Protein AF-A0A820XNM8-F1 (afdb_monomer)

Structure (mmCIF, N/CA/C/O backbone):
data_AF-A0A820XNM8-F1
#
_entry.id   AF-A0A820XNM8-F1
#
loop_
_atom_site.group_PDB
_atom_site.id
_atom_site.type_symbol
_atom_site.label_atom_id
_atom_site.label_alt_id
_atom_site.label_comp_id
_atom_site.label_asym_id
_atom_site.label_entity_id
_atom_site.label_seq_id
_atom_site.pdbx_PDB_ins_code
_atom_site.Cartn_x
_atom_site.Cartn_y
_atom_site.Cartn_z
_atom_site.occupancy
_atom_site.B_iso_or_equiv
_atom_site.auth_seq_id
_atom_site.auth_comp_id
_atom_site.auth_asym_id
_atom_site.auth_atom_id
_atom_site.pdbx_PDB_model_num
ATOM 1 N N . MET A 1 1 ? 4.629 -78.335 20.789 1.00 38.28 1 MET A N 1
ATOM 2 C CA . MET A 1 1 ? 5.590 -78.639 21.868 1.00 38.28 1 MET A CA 1
ATOM 3 C C . MET A 1 1 ? 6.669 -77.565 21.811 1.00 38.28 1 MET A C 1
ATOM 5 O O . MET A 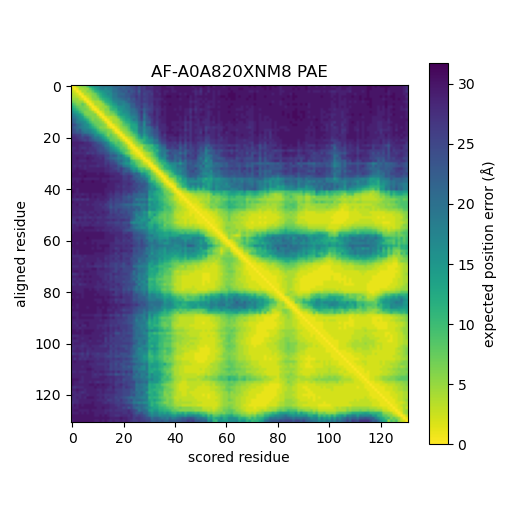1 1 ? 7.159 -77.311 20.724 1.00 38.28 1 MET A O 1
ATOM 9 N N . LEU A 1 2 ? 6.969 -76.958 22.961 1.00 36.84 2 LEU A N 1
ATOM 10 C CA . LEU A 1 2 ? 8.069 -76.027 23.261 1.00 36.84 2 LEU A CA 1
ATOM 11 C C . LEU A 1 2 ? 7.959 -74.541 22.833 1.00 36.84 2 LEU A C 1
ATOM 13 O O . LEU A 1 2 ? 7.964 -74.181 21.662 1.00 36.84 2 LEU A O 1
ATOM 17 N N . LYS A 1 3 ? 7.867 -73.707 23.881 1.00 42.78 3 LYS A N 1
ATOM 18 C CA . LYS A 1 3 ? 7.980 -72.241 23.981 1.00 42.78 3 LYS A CA 1
ATOM 19 C C . LYS A 1 3 ? 9.447 -71.843 24.229 1.00 42.78 3 LYS A C 1
ATOM 21 O O . LYS A 1 3 ? 10.166 -72.687 24.745 1.00 42.78 3 LYS A O 1
ATOM 26 N N . ILE A 1 4 ? 9.799 -70.570 23.974 1.00 46.94 4 ILE A N 1
ATOM 27 C CA . ILE A 1 4 ? 10.707 -69.618 24.696 1.00 46.94 4 ILE A CA 1
ATOM 28 C C . ILE A 1 4 ? 10.866 -68.407 23.728 1.00 46.94 4 ILE A C 1
ATOM 30 O O . ILE A 1 4 ? 11.231 -68.638 22.584 1.00 46.94 4 ILE A O 1
ATOM 34 N N . PHE A 1 5 ? 10.408 -67.156 23.930 1.00 46.19 5 PHE A N 1
ATOM 35 C CA . PHE A 1 5 ? 10.546 -66.093 24.958 1.00 46.19 5 PHE A CA 1
ATOM 36 C C . PHE A 1 5 ? 11.949 -65.465 25.112 1.00 46.19 5 PHE A C 1
ATOM 38 O O . PHE A 1 5 ? 12.807 -66.062 25.744 1.00 46.19 5 PHE A O 1
ATOM 45 N N . PHE A 1 6 ? 12.147 -64.240 24.596 1.00 44.91 6 PHE A N 1
ATOM 46 C CA . PHE A 1 6 ? 12.445 -62.984 25.330 1.00 44.91 6 PHE A CA 1
ATOM 47 C C . PHE A 1 6 ? 13.107 -61.942 24.411 1.00 44.91 6 PHE A C 1
ATOM 49 O O . PHE A 1 6 ? 14.039 -62.251 23.678 1.00 44.91 6 PHE A O 1
ATOM 56 N N . GLY A 1 7 ? 12.645 -60.692 24.492 1.00 42.56 7 GLY A N 1
ATOM 57 C CA . GLY A 1 7 ? 13.259 -59.562 23.791 1.00 42.56 7 GLY A CA 1
ATOM 58 C C . GLY A 1 7 ? 12.383 -58.314 23.786 1.00 42.56 7 GLY A C 1
ATOM 59 O O . GLY A 1 7 ? 11.983 -57.839 22.733 1.00 42.56 7 GLY A O 1
ATOM 60 N N . LEU A 1 8 ? 12.034 -57.843 24.981 1.00 46.28 8 LEU A N 1
ATOM 61 C CA . LEU A 1 8 ? 11.269 -56.630 25.253 1.00 46.28 8 LEU A CA 1
ATOM 62 C C . LEU A 1 8 ? 12.106 -55.400 24.837 1.00 46.28 8 LEU A C 1
ATOM 64 O O . LEU A 1 8 ? 13.106 -55.111 25.488 1.00 46.28 8 LEU A O 1
ATOM 68 N N . LEU A 1 9 ? 11.709 -54.664 23.796 1.00 48.41 9 LEU A N 1
ATOM 69 C CA . LEU A 1 9 ? 12.192 -53.298 23.575 1.00 48.41 9 LEU A CA 1
ATOM 70 C C . LEU A 1 9 ? 10.985 -52.361 23.581 1.00 48.41 9 LEU A C 1
ATOM 72 O O . LEU A 1 9 ? 10.217 -52.287 22.625 1.00 48.41 9 LEU A O 1
ATOM 76 N N . TRP A 1 10 ? 10.803 -51.691 24.715 1.00 47.59 10 TRP A N 1
ATOM 77 C CA . TRP A 1 10 ? 9.867 -50.589 24.867 1.00 47.59 10 TRP A CA 1
ATOM 78 C C . TRP A 1 10 ? 10.391 -49.388 24.082 1.00 47.59 10 TRP A C 1
ATOM 80 O O . TRP A 1 10 ? 11.359 -48.755 24.492 1.00 47.59 10 TRP A O 1
ATOM 90 N N . LEU A 1 11 ? 9.733 -49.056 22.975 1.00 50.53 11 LEU A N 1
ATOM 91 C CA . LEU A 1 11 ? 9.784 -47.719 22.396 1.00 50.53 11 LEU A CA 1
ATOM 92 C C . LEU A 1 11 ? 8.438 -47.062 22.688 1.00 50.53 11 LEU A C 1
ATOM 94 O O . LEU A 1 11 ? 7.459 -47.233 21.967 1.00 50.53 11 LEU A O 1
ATOM 98 N N . LEU A 1 12 ? 8.407 -46.353 23.816 1.00 53.94 12 LEU A N 1
ATOM 99 C CA . LEU A 1 12 ? 7.446 -45.295 24.091 1.00 53.94 12 LEU A CA 1
ATOM 100 C C . LEU A 1 12 ? 7.701 -44.191 23.056 1.00 53.94 12 LEU A C 1
ATOM 102 O O . LEU A 1 12 ? 8.572 -43.348 23.241 1.00 53.94 12 LEU A O 1
ATOM 106 N N . GLY A 1 13 ? 7.016 -44.278 21.920 1.00 47.91 13 GLY A N 1
ATOM 107 C CA . GLY A 1 13 ? 6.902 -43.192 20.957 1.00 47.91 13 GLY A CA 1
ATOM 108 C C . GLY A 1 13 ? 5.561 -42.518 21.184 1.00 47.91 13 GLY A C 1
ATOM 109 O O . GLY A 1 13 ? 4.521 -43.139 20.972 1.00 47.91 13 GLY A O 1
ATOM 110 N N . ASP A 1 14 ? 5.611 -41.292 21.685 1.00 54.09 14 ASP A N 1
ATOM 111 C CA . ASP A 1 14 ? 4.474 -40.509 22.139 1.00 54.09 14 ASP A CA 1
ATOM 112 C C . ASP A 1 14 ? 3.294 -40.506 21.161 1.00 54.09 14 ASP A C 1
ATOM 114 O O . ASP A 1 14 ? 3.403 -40.168 19.979 1.00 54.09 14 ASP A O 1
ATOM 118 N N . ILE A 1 15 ? 2.126 -40.833 21.711 1.00 56.44 15 ILE A N 1
ATOM 119 C CA . ILE A 1 15 ? 0.823 -40.561 21.119 1.00 56.44 15 ILE A CA 1
ATOM 120 C C . ILE A 1 15 ? 0.655 -39.041 21.170 1.00 56.44 15 ILE A C 1
ATOM 122 O O . ILE A 1 15 ? 0.121 -38.501 22.136 1.00 56.44 15 ILE A O 1
ATOM 126 N N . VAL A 1 16 ? 1.151 -38.328 20.160 1.00 53.78 16 VAL A N 1
ATOM 127 C CA . VAL A 1 16 ? 0.815 -36.912 20.007 1.00 53.78 16 VAL A CA 1
ATOM 128 C C . VAL A 1 16 ? -0.642 -36.859 19.545 1.00 53.78 16 VAL A C 1
ATOM 130 O O . VAL A 1 16 ? -0.950 -37.373 18.466 1.00 53.78 16 VAL A O 1
ATOM 133 N N . PRO A 1 17 ? -1.565 -36.274 20.329 1.00 46.38 17 PRO A N 1
ATOM 134 C CA . PRO A 1 17 ? -2.919 -36.055 19.864 1.00 46.38 17 PRO A CA 1
ATOM 135 C C . PRO A 1 17 ? -2.819 -35.067 18.711 1.00 46.38 17 PRO A C 1
ATOM 137 O O . PRO A 1 17 ? -2.286 -33.974 18.880 1.00 46.38 17 PRO A O 1
ATOM 140 N N . TRP A 1 18 ? -3.327 -35.438 17.541 1.00 43.50 18 TRP A N 1
ATOM 141 C CA . TRP A 1 18 ? -3.556 -34.493 16.458 1.00 43.50 18 TRP A CA 1
ATOM 142 C C . TRP A 1 18 ? -4.763 -33.670 16.897 1.00 43.50 18 TRP A C 1
ATOM 144 O O . TRP A 1 18 ? -5.907 -33.970 16.561 1.00 43.50 18 TRP A O 1
ATOM 154 N N . TYR A 1 19 ? -4.514 -32.697 17.772 1.00 49.59 19 TYR A N 1
ATOM 155 C CA . TYR A 1 19 ? -5.460 -31.646 18.084 1.00 49.59 19 TYR A CA 1
ATOM 156 C C . TYR A 1 19 ? -5.859 -31.030 16.748 1.00 49.59 19 TYR A C 1
ATOM 158 O O . TYR A 1 19 ? -5.049 -30.424 16.053 1.00 49.59 19 TYR A O 1
ATOM 166 N N . LEU A 1 20 ? -7.104 -31.318 16.371 1.00 48.06 20 LEU A N 1
ATOM 167 C CA . LEU A 1 20 ? -8.020 -30.454 15.647 1.00 48.06 20 LEU A CA 1
ATOM 168 C C . LEU A 1 20 ? -7.311 -29.187 15.174 1.00 48.06 20 LEU A C 1
ATOM 170 O O . LEU A 1 20 ? -7.182 -28.222 15.931 1.00 48.06 20 LEU A O 1
ATOM 174 N N . ALA A 1 21 ? -6.824 -29.221 13.931 1.00 44.44 21 ALA A N 1
ATOM 175 C CA . ALA A 1 21 ? -6.477 -28.016 13.209 1.00 44.44 21 ALA A CA 1
ATOM 176 C C . ALA A 1 21 ? -7.765 -27.198 13.132 1.00 44.44 21 ALA A C 1
ATOM 178 O O . ALA A 1 21 ? -8.623 -27.398 12.274 1.00 44.44 21 ALA A O 1
ATOM 179 N N . SER A 1 22 ? -7.943 -26.346 14.134 1.00 45.56 22 SER A N 1
ATOM 180 C CA . SER A 1 22 ? -8.916 -25.285 14.117 1.00 45.56 22 SER A CA 1
ATOM 181 C C . SER A 1 22 ? -8.621 -24.498 12.853 1.00 45.56 22 SER A C 1
ATOM 183 O O . SER A 1 22 ? -7.561 -23.878 12.754 1.00 45.56 22 SER A O 1
ATOM 185 N N . ASN A 1 23 ? -9.539 -24.530 11.886 1.00 46.94 23 ASN A N 1
ATOM 186 C CA . ASN A 1 23 ? -9.568 -23.605 10.753 1.00 46.94 23 ASN A CA 1
ATOM 187 C C . ASN A 1 23 ? -9.913 -22.190 11.258 1.00 46.94 23 ASN A C 1
ATOM 189 O O . ASN A 1 23 ? -10.814 -21.523 10.755 1.00 46.94 23 ASN A O 1
ATOM 193 N N . THR A 1 24 ? -9.222 -21.737 12.303 1.00 44.16 24 THR A N 1
ATOM 194 C CA . THR A 1 24 ? -9.179 -20.342 12.693 1.00 44.16 24 THR A CA 1
ATOM 195 C C . THR A 1 24 ? -8.280 -19.676 11.676 1.00 44.16 24 THR A C 1
ATOM 197 O O . THR A 1 24 ? -7.056 -19.758 11.774 1.00 44.16 24 THR A O 1
ATOM 200 N N . ILE A 1 25 ? -8.918 -19.061 10.685 1.00 39.78 25 ILE A N 1
ATOM 201 C CA . ILE A 1 25 ? -8.314 -18.057 9.814 1.00 39.78 25 ILE A CA 1
ATOM 202 C C . ILE A 1 25 ? -7.526 -17.117 10.732 1.00 39.78 25 ILE A C 1
ATOM 204 O O . ILE A 1 25 ? -8.097 -16.506 11.643 1.00 39.78 25 ILE A O 1
ATOM 208 N N . ARG A 1 26 ? -6.202 -17.097 10.587 1.00 34.66 26 ARG A N 1
ATOM 209 C CA . ARG A 1 26 ? -5.340 -16.253 11.418 1.00 34.66 26 ARG A CA 1
ATOM 210 C C . ARG A 1 26 ? -5.346 -14.857 10.793 1.00 34.66 26 ARG A C 1
ATOM 212 O O . ARG A 1 26 ? -5.342 -14.754 9.573 1.00 34.66 26 ARG A O 1
ATOM 219 N N . PRO A 1 27 ? -5.278 -13.763 11.568 1.00 42.72 27 PRO A N 1
ATOM 220 C CA . PRO A 1 27 ? -5.219 -12.401 11.015 1.00 42.72 27 PRO A CA 1
ATOM 221 C C . PRO A 1 27 ? -4.030 -12.143 10.066 1.00 42.72 27 PRO A C 1
ATOM 223 O O . PRO A 1 27 ? -3.993 -11.135 9.371 1.00 42.72 27 PRO A O 1
ATOM 226 N N . THR A 1 28 ? -3.061 -13.061 10.012 1.00 41.34 28 THR A N 1
ATOM 227 C CA . THR A 1 28 ? -1.966 -13.087 9.033 1.00 41.34 28 THR A CA 1
ATOM 228 C C . THR A 1 28 ? -2.384 -13.569 7.637 1.00 41.34 28 THR A C 1
ATOM 230 O O . THR A 1 28 ? -1.572 -13.506 6.721 1.00 41.34 28 THR A O 1
ATOM 233 N N . ASP A 1 29 ? -3.625 -14.032 7.458 1.00 37.78 29 ASP A N 1
ATOM 234 C CA . ASP A 1 29 ? -4.182 -14.491 6.177 1.00 37.78 29 ASP A CA 1
ATOM 235 C C . ASP A 1 29 ? -4.677 -13.336 5.286 1.00 37.78 29 ASP A C 1
ATOM 237 O O . ASP A 1 29 ? -5.188 -13.570 4.189 1.00 37.78 29 ASP A O 1
ATOM 241 N N . VAL A 1 30 ? -4.507 -12.076 5.709 1.00 30.59 30 VAL A N 1
ATOM 242 C CA . VAL A 1 30 ? -4.820 -10.918 4.862 1.00 30.59 30 VAL A CA 1
ATOM 243 C C . VAL A 1 30 ? -3.733 -10.755 3.799 1.00 30.59 30 VAL A C 1
ATOM 245 O O . VAL A 1 30 ? -2.763 -10.013 3.946 1.00 30.59 30 VAL A O 1
ATOM 248 N N . ARG A 1 31 ? -3.929 -11.468 2.690 1.00 40.31 31 ARG A N 1
ATOM 249 C CA . ARG A 1 31 ? -3.382 -11.120 1.381 1.00 40.31 31 ARG A CA 1
ATOM 250 C C . ARG A 1 31 ? -4.187 -9.953 0.824 1.00 40.31 31 ARG A C 1
ATOM 252 O O . ARG A 1 31 ? -5.386 -10.094 0.605 1.00 40.31 31 ARG A O 1
ATOM 259 N N . ILE A 1 32 ? -3.534 -8.841 0.504 1.00 40.75 32 ILE A N 1
ATOM 260 C CA . ILE A 1 32 ? -4.097 -7.900 -0.469 1.00 40.75 32 I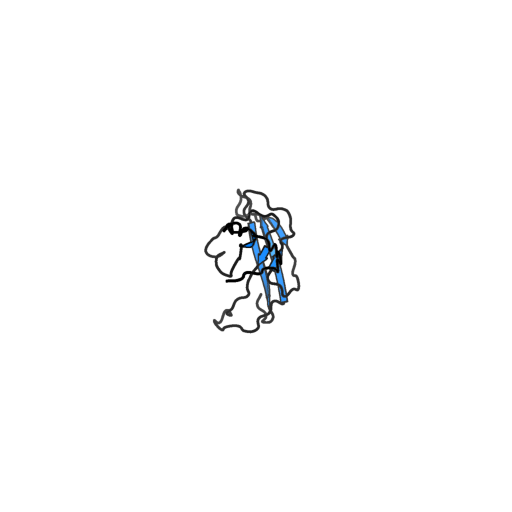LE A CA 1
ATOM 261 C C . ILE A 1 32 ? -3.476 -8.271 -1.816 1.00 40.75 32 ILE A C 1
ATOM 263 O O . ILE A 1 32 ? -2.538 -7.649 -2.307 1.00 40.75 32 ILE A O 1
ATOM 267 N N . GLU A 1 33 ? -3.956 -9.394 -2.358 1.00 32.81 33 GLU A N 1
ATOM 268 C CA . GLU A 1 33 ? -3.744 -9.756 -3.756 1.00 32.81 33 GLU A CA 1
ATOM 269 C C . GLU A 1 33 ? -4.342 -8.669 -4.663 1.00 32.81 33 GLU A C 1
ATOM 271 O O . GLU A 1 33 ? -5.318 -8.007 -4.323 1.00 32.81 33 GLU A O 1
ATOM 276 N N . TYR A 1 34 ? -3.707 -8.497 -5.818 1.00 39.62 34 TYR A N 1
ATOM 277 C CA . TYR A 1 34 ? -3.758 -7.412 -6.805 1.00 39.62 34 TYR A CA 1
ATOM 278 C C . TYR A 1 34 ? -5.125 -6.882 -7.302 1.00 39.62 34 TYR A C 1
ATOM 280 O O . TYR A 1 34 ? -5.175 -6.020 -8.174 1.00 39.62 34 TYR A O 1
ATOM 288 N N . TRP A 1 35 ? -6.259 -7.303 -6.769 1.00 35.12 35 TRP A N 1
ATOM 289 C CA . TRP A 1 35 ? -7.573 -6.848 -7.198 1.00 35.12 35 TRP A CA 1
ATOM 290 C C . TRP A 1 35 ? -8.447 -6.682 -5.971 1.00 35.12 35 TRP A C 1
ATOM 292 O O . TRP A 1 35 ? -8.735 -7.687 -5.338 1.00 35.12 35 TRP A O 1
ATOM 302 N N . LEU A 1 36 ? -8.8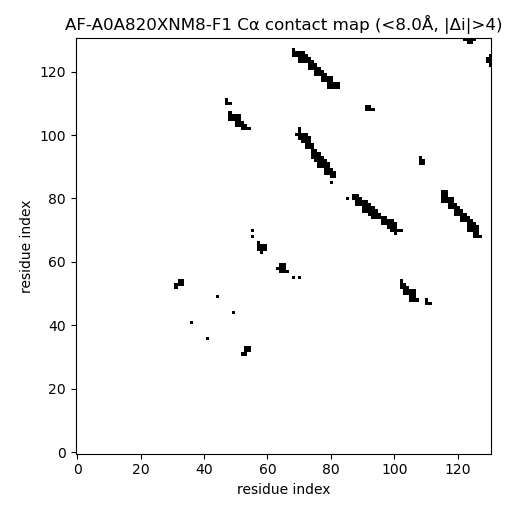65 -5.437 -5.674 1.00 37.00 36 LEU A N 1
ATOM 303 C CA . LEU A 1 36 ? -10.228 -5.072 -5.235 1.00 37.00 36 LEU A CA 1
ATOM 304 C C . LEU A 1 36 ? -10.372 -3.761 -4.434 1.00 37.00 36 LEU A C 1
ATOM 306 O O . LEU A 1 36 ? -11.503 -3.438 -4.105 1.00 37.00 36 LEU A O 1
ATOM 310 N N . LEU A 1 37 ? -9.354 -2.910 -4.222 1.00 47.22 37 LEU A N 1
ATOM 311 C CA . LEU A 1 37 ? -9.649 -1.534 -3.737 1.00 47.22 37 LEU A CA 1
ATOM 312 C C . LEU A 1 37 ? -10.509 -0.723 -4.731 1.00 47.22 37 LEU A C 1
ATOM 314 O O . LEU A 1 37 ? -11.095 0.293 -4.385 1.00 47.22 37 LEU A O 1
ATOM 318 N N . LYS A 1 38 ? -10.608 -1.185 -5.985 1.00 40.56 38 LYS A N 1
ATOM 319 C CA . LYS A 1 38 ? -11.470 -0.599 -7.019 1.00 40.56 38 LYS A CA 1
ATOM 320 C C . LYS A 1 38 ? -12.919 -1.120 -7.000 1.00 40.56 38 LYS A C 1
ATOM 322 O O . LYS A 1 38 ? -13.743 -0.592 -7.736 1.00 40.56 38 LYS A O 1
ATOM 327 N N . GLN A 1 39 ? -13.219 -2.174 -6.238 1.00 40.66 39 GLN A N 1
ATOM 328 C CA . GLN A 1 39 ? -14.544 -2.830 -6.197 1.00 40.66 39 GLN A CA 1
ATOM 329 C C . GLN A 1 39 ? -15.104 -2.919 -4.763 1.00 40.66 39 GLN A C 1
ATOM 331 O O . GLN A 1 39 ? -16.319 -2.962 -4.605 1.00 40.66 39 GLN A O 1
ATOM 336 N N . TYR A 1 40 ? -14.256 -2.856 -3.731 1.00 50.59 40 TYR A N 1
ATOM 337 C CA . TYR A 1 40 ? -14.641 -2.574 -2.350 1.00 50.59 40 TYR A CA 1
ATOM 338 C C . TYR A 1 40 ? -13.941 -1.284 -1.914 1.00 50.59 40 TYR A C 1
ATOM 340 O O . TYR A 1 40 ? -12.721 -1.251 -1.776 1.00 50.59 40 TYR A O 1
ATOM 348 N N . ASN A 1 41 ? -14.717 -0.211 -1.743 1.00 60.53 41 ASN A N 1
ATOM 349 C CA . ASN A 1 41 ? -14.183 1.117 -1.416 1.00 60.53 41 ASN A CA 1
ATOM 350 C C . ASN A 1 41 ? -13.637 1.210 0.018 1.00 60.53 41 ASN A C 1
ATOM 352 O O . ASN A 1 41 ? -12.830 2.089 0.295 1.00 60.53 41 ASN A O 1
ATOM 356 N N . ASP A 1 42 ? -14.070 0.313 0.910 1.00 67.69 42 ASP A N 1
ATOM 357 C CA . ASP A 1 42 ? -13.738 0.338 2.331 1.00 67.69 42 ASP A CA 1
ATOM 358 C C . ASP A 1 42 ? -13.269 -1.056 2.785 1.00 67.69 42 ASP A C 1
ATOM 360 O O . ASP A 1 42 ? -13.941 -2.061 2.542 1.00 67.69 42 ASP A O 1
ATOM 364 N N . VAL A 1 43 ? -12.124 -1.114 3.469 1.00 74.19 43 VAL A N 1
ATOM 365 C CA . VAL A 1 43 ? -11.597 -2.319 4.130 1.00 74.19 43 VAL A CA 1
ATOM 366 C C . VAL A 1 43 ? -11.489 -2.024 5.622 1.00 74.19 43 VAL A C 1
ATOM 368 O O . VAL A 1 43 ? -10.927 -1.002 6.011 1.00 74.19 43 VAL A O 1
ATOM 371 N N . VAL A 1 44 ? -12.024 -2.912 6.462 1.00 81.06 44 VAL A N 1
ATOM 372 C CA . VAL A 1 44 ? -11.908 -2.793 7.923 1.00 81.06 44 VAL A CA 1
ATOM 373 C C . VAL A 1 44 ? -10.574 -3.389 8.365 1.00 81.06 44 VAL A C 1
ATOM 375 O O . VAL A 1 44 ? -10.280 -4.546 8.069 1.00 81.06 44 VAL A O 1
ATOM 378 N N . ILE A 1 45 ? -9.771 -2.595 9.072 1.00 79.44 45 ILE A N 1
ATOM 379 C CA . ILE A 1 45 ? -8.462 -2.987 9.602 1.00 79.44 45 ILE A CA 1
ATOM 380 C C . ILE A 1 45 ? -8.537 -2.927 11.130 1.00 79.44 45 ILE A C 1
ATOM 382 O O . ILE A 1 45 ? -8.781 -1.862 11.685 1.00 79.44 45 ILE A O 1
ATOM 386 N N . ASP A 1 46 ? -8.305 -4.060 11.798 1.00 82.56 46 ASP A N 1
ATOM 387 C CA . ASP A 1 46 ? -8.352 -4.192 13.268 1.00 82.56 46 ASP A CA 1
ATOM 388 C C . ASP A 1 46 ? -6.948 -4.373 13.884 1.00 82.56 46 ASP A C 1
ATOM 390 O O . ASP A 1 46 ? -6.737 -5.054 14.883 1.00 82.56 46 ASP A O 1
ATOM 394 N N . THR A 1 47 ? -5.931 -3.813 13.226 1.00 84.06 47 THR A N 1
ATOM 395 C CA . THR A 1 47 ? -4.544 -3.812 13.704 1.00 84.06 47 THR A CA 1
ATOM 396 C C . THR A 1 47 ? -3.962 -2.409 13.627 1.00 84.06 47 THR A C 1
ATOM 398 O O . THR A 1 47 ? -4.214 -1.665 12.681 1.00 84.06 47 THR A O 1
ATOM 401 N N . HIS A 1 48 ? -3.151 -2.051 14.621 1.00 81.31 48 HIS A N 1
ATOM 402 C CA . HIS A 1 48 ? -2.486 -0.749 14.674 1.00 81.31 48 HIS A CA 1
ATOM 403 C C . HIS A 1 48 ? -1.241 -0.670 13.783 1.00 81.31 48 HIS A C 1
ATOM 405 O O . HIS A 1 48 ? -0.786 0.428 13.480 1.00 81.31 48 HIS A O 1
ATOM 411 N N . THR A 1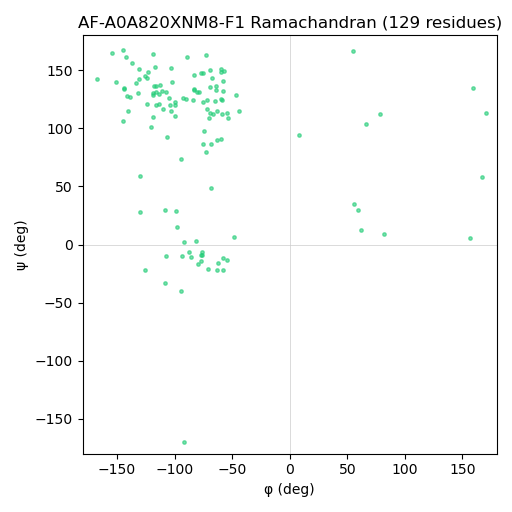 49 ? -0.693 -1.809 13.352 1.00 86.12 49 THR A N 1
ATOM 412 C CA . THR A 1 49 ? 0.524 -1.886 12.526 1.00 86.12 49 THR A CA 1
ATOM 413 C C . THR A 1 49 ? 0.310 -2.788 11.305 1.00 86.12 49 THR A C 1
ATOM 415 O O . THR A 1 49 ? 0.998 -3.804 11.149 1.00 86.12 49 THR A O 1
ATOM 418 N N . PRO A 1 50 ? -0.665 -2.465 10.430 1.00 89.44 50 PRO A N 1
ATOM 419 C CA . PRO A 1 50 ? -0.951 -3.278 9.259 1.00 89.44 50 PRO A CA 1
ATOM 420 C C . PRO A 1 50 ? 0.265 -3.379 8.339 1.00 89.44 50 PRO A C 1
ATOM 422 O O . PRO A 1 50 ? 1.092 -2.469 8.241 1.00 89.44 50 PRO A O 1
ATOM 425 N N . ILE A 1 51 ? 0.341 -4.498 7.628 1.00 90.81 51 ILE A N 1
ATOM 426 C CA . ILE A 1 51 ? 1.296 -4.684 6.541 1.00 90.81 51 ILE A CA 1
ATOM 427 C C . ILE A 1 51 ? 0.625 -4.213 5.256 1.00 90.81 51 ILE A C 1
ATOM 429 O O . ILE A 1 51 ? -0.456 -4.676 4.895 1.00 90.81 51 ILE A O 1
ATOM 433 N N . ILE A 1 52 ? 1.280 -3.289 4.566 1.00 89.62 52 ILE A N 1
ATOM 434 C CA . ILE A 1 52 ? 0.856 -2.758 3.277 1.00 89.62 52 ILE A CA 1
ATOM 435 C C . ILE A 1 52 ? 1.670 -3.479 2.215 1.00 89.62 52 ILE A C 1
ATOM 437 O O . ILE A 1 52 ? 2.898 -3.426 2.235 1.00 89.62 52 ILE A O 1
ATOM 441 N N . SER A 1 53 ? 0.994 -4.140 1.284 1.00 89.19 53 SER A N 1
ATOM 442 C CA . SER A 1 53 ? 1.632 -4.828 0.165 1.00 89.19 53 SER A CA 1
ATOM 443 C C . SER A 1 53 ? 0.957 -4.456 -1.148 1.00 89.19 53 SER A C 1
ATOM 445 O O . SER A 1 53 ? -0.222 -4.100 -1.176 1.00 89.19 53 SER A O 1
ATOM 447 N N . TRP A 1 54 ? 1.726 -4.487 -2.231 1.00 87.44 54 TRP A N 1
ATOM 448 C CA . TRP A 1 54 ? 1.243 -4.192 -3.575 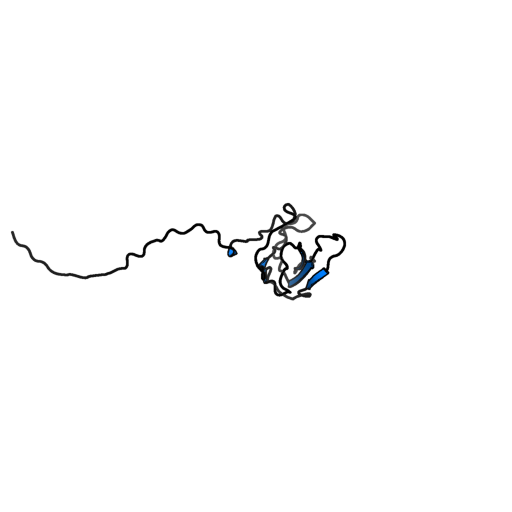1.00 87.44 54 TRP A CA 1
ATOM 449 C C . TRP A 1 54 ? 1.955 -5.057 -4.609 1.00 87.44 54 TRP A C 1
ATOM 451 O O . TRP A 1 54 ? 2.969 -5.703 -4.331 1.00 87.44 54 TRP A O 1
ATOM 461 N N . SER A 1 55 ? 1.417 -5.073 -5.826 1.00 83.94 55 SER A N 1
ATOM 462 C CA . SER A 1 55 ? 2.055 -5.730 -6.965 1.00 83.94 55 SER A CA 1
ATOM 463 C C . SER A 1 55 ? 2.254 -4.739 -8.100 1.00 83.94 55 SER A C 1
ATOM 465 O O . SER A 1 55 ? 1.468 -3.808 -8.284 1.00 83.94 55 SER A O 1
ATOM 467 N N . LEU A 1 56 ? 3.323 -4.954 -8.860 1.00 79.81 56 LEU A N 1
ATOM 468 C CA . LEU A 1 56 ? 3.607 -4.188 -10.064 1.00 79.81 56 LEU A CA 1
ATOM 469 C C . LEU A 1 56 ? 2.669 -4.641 -11.195 1.00 79.81 56 LEU A C 1
ATOM 471 O O . LEU A 1 56 ? 2.281 -5.813 -11.238 1.00 79.81 56 LEU A O 1
ATOM 475 N N . PRO A 1 57 ? 2.273 -3.736 -12.102 1.00 74.25 57 PRO A N 1
ATOM 476 C CA . PRO A 1 57 ? 1.404 -4.075 -13.212 1.00 74.25 57 PRO A CA 1
ATOM 477 C C . PRO A 1 57 ? 2.079 -5.070 -14.154 1.00 74.25 57 PRO A C 1
ATOM 479 O O . PRO A 1 57 ? 3.241 -4.925 -14.516 1.00 74.25 57 PRO A O 1
ATOM 482 N N . ALA A 1 58 ? 1.318 -6.077 -14.581 1.00 68.00 58 ALA A N 1
ATOM 483 C CA . ALA A 1 58 ? 1.783 -7.064 -15.557 1.00 68.00 58 ALA A CA 1
ATOM 484 C C . ALA A 1 58 ? 1.775 -6.532 -17.006 1.00 68.00 58 ALA A C 1
ATOM 486 O O . ALA A 1 58 ? 2.351 -7.148 -17.906 1.00 68.00 58 ALA A O 1
ATOM 487 N N . PHE A 1 59 ? 1.103 -5.402 -17.246 1.00 62.72 59 PHE A N 1
ATOM 488 C CA . PHE A 1 59 ? 0.906 -4.817 -18.568 1.00 62.72 59 PHE A CA 1
ATOM 489 C C . PHE A 1 59 ? 1.204 -3.323 -18.543 1.00 62.72 59 PHE A C 1
ATOM 491 O O . PHE A 1 59 ? 0.756 -2.615 -17.640 1.00 62.72 59 PHE A O 1
ATOM 498 N N . ALA A 1 60 ? 1.875 -2.847 -19.587 1.00 62.25 60 ALA A N 1
ATOM 499 C CA . ALA A 1 60 ? 2.006 -1.423 -19.834 1.00 62.25 60 ALA A CA 1
ATOM 500 C C . ALA A 1 60 ? 0.692 -0.818 -20.336 1.00 62.25 60 ALA A C 1
ATOM 502 O O . ALA A 1 60 ? -0.169 -1.508 -20.883 1.00 62.25 60 ALA A O 1
ATOM 503 N N . ASN A 1 61 ? 0.592 0.512 -20.259 1.00 64.00 61 ASN A N 1
ATOM 504 C CA . ASN A 1 61 ? -0.523 1.302 -20.805 1.00 64.00 61 ASN A CA 1
ATOM 505 C C . ASN A 1 61 ? -0.794 1.064 -22.308 1.00 64.00 61 ASN A C 1
ATOM 507 O O . ASN A 1 61 ? -1.831 1.471 -22.819 1.00 64.00 61 ASN A O 1
ATOM 511 N N . ASN A 1 62 ? 0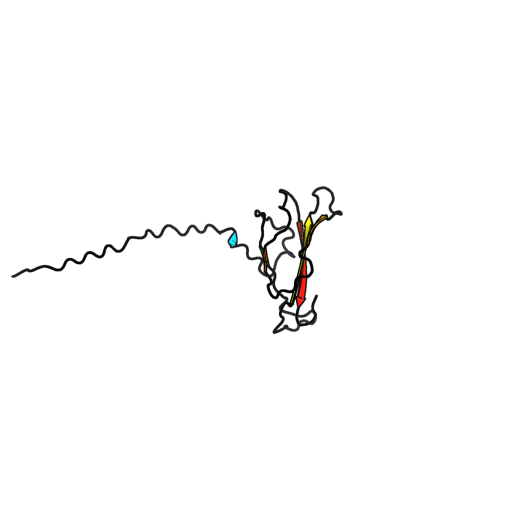.128 0.419 -23.026 1.00 65.94 62 ASN A N 1
ATOM 512 C CA . ASN A 1 62 ? 0.005 0.041 -24.434 1.00 65.94 62 ASN A CA 1
ATOM 513 C C . ASN A 1 62 ? -0.430 -1.429 -24.641 1.00 65.94 62 ASN A C 1
ATOM 515 O O . ASN A 1 62 ? -0.288 -1.945 -25.746 1.00 65.94 62 ASN A O 1
ATOM 519 N N . ASN A 1 63 ? -0.939 -2.107 -23.605 1.00 67.88 63 ASN A N 1
ATOM 520 C CA . ASN A 1 63 ? -1.359 -3.518 -23.612 1.00 67.88 63 ASN A CA 1
ATOM 521 C C . ASN A 1 63 ? -0.246 -4.537 -23.915 1.00 67.88 63 ASN A C 1
ATOM 523 O O . ASN A 1 63 ? -0.534 -5.716 -24.134 1.00 67.88 63 ASN A O 1
ATOM 527 N N . HIS A 1 64 ? 1.024 -4.134 -23.895 1.00 64.88 64 HIS A N 1
ATOM 528 C CA . HIS A 1 64 ? 2.126 -5.086 -23.965 1.00 64.88 64 HIS A CA 1
ATOM 529 C C . HIS A 1 64 ? 2.418 -5.650 -22.575 1.00 64.88 64 HIS A C 1
ATOM 531 O O . HIS A 1 64 ? 2.521 -4.902 -21.601 1.00 64.88 64 HIS A O 1
ATOM 537 N N . GLN A 1 65 ? 2.577 -6.976 -22.489 1.00 69.62 65 GLN A N 1
ATOM 538 C CA . GLN A 1 65 ? 3.132 -7.601 -21.291 1.00 69.62 65 GLN A CA 1
ATOM 539 C C . GLN A 1 65 ? 4.523 -7.041 -21.046 1.00 69.62 65 GLN A C 1
ATOM 541 O O . GLN A 1 65 ? 5.397 -7.134 -21.913 1.00 69.62 65 GLN A O 1
ATOM 546 N N . GLN A 1 66 ? 4.722 -6.494 -19.858 1.00 68.00 66 GLN A N 1
ATOM 547 C CA . GLN A 1 66 ? 6.036 -6.052 -19.446 1.00 68.00 66 GLN A CA 1
ATOM 548 C C . GLN A 1 66 ? 6.716 -7.186 -18.697 1.00 68.00 66 GLN A C 1
ATOM 550 O O . GLN A 1 66 ? 6.162 -7.774 -17.770 1.00 68.00 66 GLN A O 1
ATOM 555 N N . ARG A 1 67 ? 7.916 -7.524 -19.157 1.00 72.06 67 ARG A N 1
ATOM 556 C CA . ARG A 1 67 ? 8.792 -8.489 -18.500 1.00 72.06 67 ARG A CA 1
ATOM 557 C C . ARG A 1 67 ? 9.877 -7.716 -17.772 1.00 72.06 67 ARG A C 1
ATOM 559 O O . ARG A 1 67 ? 10.214 -6.607 -18.178 1.00 72.06 67 ARG A O 1
ATOM 566 N N . ASP A 1 68 ? 10.389 -8.312 -16.704 1.00 77.44 68 ASP A N 1
ATOM 567 C CA . ASP A 1 68 ? 11.567 -7.823 -15.985 1.00 77.44 68 ASP A CA 1
ATOM 568 C C . ASP A 1 68 ? 11.427 -6.396 -15.409 1.00 77.44 68 ASP A C 1
ATOM 570 O O . ASP A 1 68 ? 12.412 -5.675 -15.244 1.00 77.44 68 ASP A O 1
ATOM 574 N N . ILE A 1 69 ? 10.199 -5.983 -15.058 1.00 78.50 69 ILE A N 1
ATOM 575 C CA . ILE A 1 69 ? 9.992 -4.766 -14.265 1.00 78.50 69 ILE A CA 1
ATOM 576 C C . ILE A 1 69 ? 10.453 -5.039 -12.841 1.00 78.50 69 ILE A C 1
ATOM 578 O O . ILE A 1 69 ? 9.938 -5.929 -12.161 1.00 78.50 69 ILE A O 1
ATOM 582 N N . GLN A 1 70 ? 11.367 -4.204 -12.365 1.00 86.06 70 GLN A N 1
ATOM 583 C CA . GLN A 1 70 ? 11.790 -4.196 -10.978 1.00 86.06 70 GLN A CA 1
ATOM 584 C C . GLN A 1 70 ? 11.424 -2.862 -10.333 1.00 86.06 70 GLN A C 1
ATOM 586 O O . GLN A 1 70 ? 11.646 -1.799 -10.913 1.00 86.06 70 GLN A O 1
ATOM 591 N N . GLN A 1 71 ? 10.900 -2.911 -9.108 1.00 88.25 71 GLN A N 1
ATOM 592 C CA . GLN A 1 71 ? 10.751 -1.713 -8.291 1.00 88.25 71 GLN A CA 1
ATOM 593 C C . GLN A 1 71 ? 12.123 -1.199 -7.847 1.00 88.25 71 GLN A C 1
ATOM 595 O O . GLN A 1 71 ? 12.975 -1.961 -7.390 1.00 88.25 71 GLN A O 1
ATOM 600 N N . MET A 1 72 ? 12.307 0.110 -7.946 1.00 91.81 72 MET A N 1
ATOM 601 C CA . MET A 1 72 ? 13.500 0.824 -7.501 1.00 91.81 72 MET A CA 1
ATOM 602 C C . MET A 1 72 ? 13.241 1.654 -6.242 1.00 91.81 72 MET A C 1
ATOM 604 O O . MET A 1 72 ? 14.134 1.804 -5.409 1.00 91.81 72 MET A O 1
ATOM 608 N N . ALA A 1 73 ? 12.031 2.196 -6.096 1.00 92.94 73 ALA A N 1
ATOM 609 C CA . ALA A 1 73 ? 11.633 2.981 -4.935 1.00 92.94 73 ALA A CA 1
ATOM 610 C C . ALA A 1 73 ? 10.115 2.940 -4.717 1.00 92.94 73 ALA A C 1
ATOM 612 O O . ALA A 1 73 ? 9.360 2.595 -5.630 1.00 92.94 73 ALA A O 1
ATOM 613 N N . TYR A 1 74 ? 9.669 3.355 -3.534 1.00 92.38 74 TYR A N 1
ATOM 614 C CA . TYR A 1 74 ? 8.257 3.566 -3.214 1.00 92.38 74 TYR A CA 1
ATOM 615 C C . TYR A 1 74 ? 8.045 4.787 -2.317 1.00 92.38 74 TYR A C 1
ATOM 617 O O . TYR A 1 74 ? 8.970 5.274 -1.671 1.00 92.38 74 TYR A O 1
ATOM 625 N N . GLN A 1 75 ? 6.812 5.287 -2.288 1.00 94.06 75 GLN A N 1
ATOM 626 C CA . GLN A 1 75 ? 6.326 6.248 -1.306 1.00 94.06 75 GLN A CA 1
ATOM 627 C C . GLN A 1 75 ? 4.890 5.881 -0.937 1.00 94.06 75 GLN A C 1
ATOM 629 O O . GLN A 1 75 ? 4.036 5.732 -1.815 1.00 94.06 75 GLN A O 1
ATOM 634 N N . ILE A 1 76 ? 4.623 5.763 0.359 1.00 94.00 76 ILE A N 1
ATOM 635 C CA . ILE A 1 76 ? 3.279 5.553 0.894 1.00 94.00 76 ILE A CA 1
ATOM 636 C C . ILE A 1 76 ? 2.893 6.797 1.679 1.00 94.00 76 ILE A C 1
ATOM 638 O O . ILE A 1 76 ? 3.642 7.232 2.552 1.00 94.00 76 ILE A O 1
ATOM 642 N N . LYS A 1 77 ? 1.712 7.340 1.385 1.00 94.44 77 LYS A N 1
ATOM 643 C CA . LYS A 1 77 ? 1.063 8.367 2.198 1.00 94.44 77 LYS A CA 1
ATOM 644 C C . LYS A 1 77 ? -0.260 7.836 2.714 1.00 94.44 77 LYS A C 1
ATOM 646 O O . LYS A 1 77 ? -1.021 7.235 1.956 1.00 94.44 77 LYS A O 1
ATOM 651 N N . ILE A 1 78 ? -0.539 8.077 3.986 1.00 92.75 78 ILE A N 1
ATOM 652 C CA . ILE A 1 78 ? -1.827 7.764 4.593 1.00 92.75 78 ILE A CA 1
ATOM 653 C C . ILE A 1 78 ? -2.459 9.047 5.092 1.00 92.75 78 ILE A C 1
ATOM 655 O O . ILE A 1 78 ? -1.827 9.807 5.826 1.00 92.75 78 ILE A O 1
ATOM 659 N N . TYR A 1 79 ? -3.707 9.262 4.700 1.00 92.50 79 TYR A N 1
ATOM 660 C CA . TYR A 1 79 ? -4.511 10.393 5.127 1.00 92.50 79 TYR A CA 1
ATOM 661 C C . TYR A 1 79 ? -5.660 9.915 6.002 1.00 92.50 79 TYR A C 1
ATOM 663 O O . TYR A 1 79 ? -6.318 8.931 5.679 1.00 92.50 79 TYR A O 1
ATOM 671 N N . GLU A 1 80 ? -5.930 10.616 7.093 1.00 91.56 80 GLU A N 1
ATOM 672 C CA . GLU A 1 80 ? -7.173 10.466 7.840 1.00 91.56 80 GLU A CA 1
ATOM 673 C C . GLU A 1 80 ? -8.273 11.306 7.189 1.00 91.56 80 GLU A C 1
ATOM 675 O O . GLU A 1 80 ? -8.069 12.492 6.903 1.0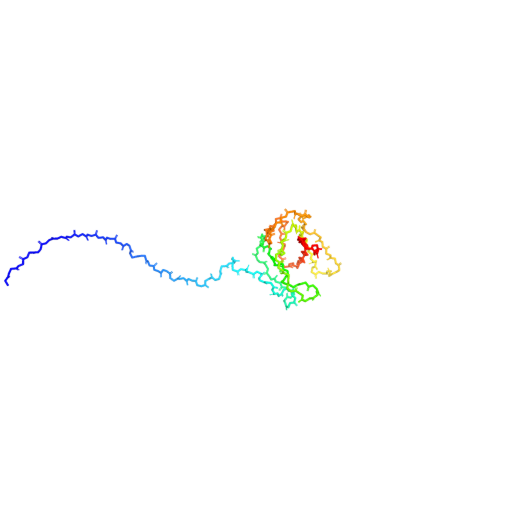0 91.56 80 GLU A O 1
ATOM 680 N N . ARG A 1 81 ? -9.452 10.704 7.004 1.00 86.19 81 ARG A N 1
ATOM 681 C CA . ARG A 1 81 ? -10.677 11.407 6.617 1.00 86.19 81 ARG A CA 1
ATOM 682 C C . ARG A 1 81 ? -11.592 11.563 7.827 1.00 86.19 81 ARG A C 1
ATOM 684 O O . ARG A 1 81 ? -12.090 10.561 8.352 1.00 86.19 81 ARG A O 1
ATOM 691 N N . PRO A 1 82 ? -11.837 12.804 8.285 1.00 78.44 82 PRO A N 1
ATOM 692 C CA . PRO A 1 82 ? -12.805 13.073 9.332 1.00 78.44 82 PRO A CA 1
ATOM 693 C C . PRO A 1 82 ? -14.190 12.569 8.925 1.00 78.44 82 PRO A C 1
ATOM 695 O O . PRO A 1 82 ? -14.6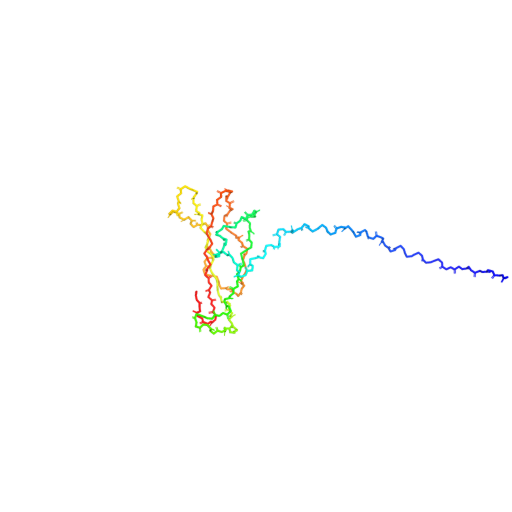31 12.747 7.794 1.00 78.44 82 PRO A O 1
ATOM 698 N N . THR A 1 83 ? -14.922 11.995 9.876 1.00 72.69 83 THR A N 1
ATOM 699 C CA . THR A 1 83 ? -16.288 11.491 9.658 1.00 72.69 83 THR A CA 1
ATOM 700 C C . THR A 1 83 ? -17.296 12.578 9.278 1.00 72.69 83 THR A C 1
ATOM 702 O O . THR A 1 83 ? -18.325 12.268 8.690 1.00 72.69 83 THR A O 1
ATOM 705 N N . HIS A 1 84 ? -17.010 13.841 9.604 1.00 69.88 84 HIS A N 1
ATOM 706 C CA . HIS A 1 84 ? -17.948 14.958 9.458 1.00 69.88 84 HIS A CA 1
ATOM 707 C C . HIS A 1 84 ? -17.601 15.921 8.313 1.00 69.88 84 HIS A C 1
ATOM 709 O O . HIS A 1 84 ? -18.416 16.779 7.988 1.00 69.88 84 HIS A O 1
ATOM 715 N N . ASP A 1 85 ? -16.422 15.790 7.696 1.00 69.44 85 ASP A N 1
ATOM 716 C CA . ASP A 1 85 ? -16.008 16.630 6.571 1.00 69.44 85 ASP A CA 1
ATOM 717 C C . ASP A 1 85 ? -15.183 15.809 5.578 1.00 69.44 85 ASP A C 1
ATOM 719 O O . ASP A 1 85 ? -14.026 15.470 5.821 1.00 69.44 85 ASP A O 1
ATOM 723 N N . THR A 1 86 ? -15.798 15.478 4.444 1.00 67.50 86 THR A N 1
ATOM 724 C CA . THR A 1 86 ? -15.181 14.656 3.398 1.00 67.50 86 THR A CA 1
ATOM 725 C C . THR A 1 86 ? -14.180 15.422 2.538 1.00 67.50 86 THR A C 1
ATOM 727 O O . THR A 1 86 ? -13.498 14.800 1.726 1.00 67.50 86 THR A O 1
ATOM 730 N N . ASN A 1 87 ? -14.098 16.748 2.674 1.00 75.88 87 ASN A N 1
ATOM 731 C CA . ASN A 1 87 ? -13.208 17.585 1.865 1.00 75.88 87 ASN A CA 1
ATOM 732 C C . ASN A 1 87 ? -11.854 17.827 2.535 1.00 75.88 87 ASN A C 1
ATOM 734 O O . ASN A 1 87 ? -10.936 18.346 1.899 1.00 75.88 87 ASN A O 1
ATOM 738 N N . ILE A 1 88 ? -11.715 17.451 3.807 1.00 77.50 88 ILE A N 1
ATOM 739 C CA . ILE A 1 88 ? -10.478 17.601 4.564 1.00 77.50 88 ILE A CA 1
ATOM 740 C C . ILE A 1 88 ? -9.826 16.227 4.690 1.00 77.50 88 ILE A C 1
ATOM 742 O O . ILE A 1 88 ? -10.437 15.263 5.136 1.00 77.50 88 ILE A O 1
ATOM 746 N N . SER A 1 89 ? -8.566 16.132 4.280 1.00 86.00 89 SER A N 1
ATOM 747 C CA . SER A 1 89 ? -7.736 14.942 4.462 1.00 86.00 89 SER A CA 1
ATOM 748 C C . SER A 1 89 ? -6.473 15.354 5.201 1.00 86.00 89 SER A C 1
ATOM 750 O O . SER A 1 89 ? -5.748 16.244 4.753 1.00 86.00 89 SER A O 1
ATOM 752 N N . ILE A 1 90 ? -6.234 14.748 6.361 1.00 92.06 90 ILE A N 1
ATOM 753 C CA . ILE A 1 90 ? -5.102 15.083 7.229 1.00 92.06 90 ILE A CA 1
ATOM 754 C C . ILE A 1 90 ? -4.012 14.049 6.982 1.00 92.06 90 ILE A C 1
ATOM 756 O O . ILE A 1 90 ? -4.242 12.861 7.183 1.00 92.06 90 ILE A O 1
ATOM 760 N N . LEU A 1 91 ? -2.831 14.482 6.535 1.00 94.00 91 LEU A N 1
ATOM 761 C CA . LEU A 1 91 ? -1.695 13.578 6.356 1.00 94.00 91 LEU A CA 1
ATOM 762 C C . LEU A 1 91 ? -1.289 12.998 7.716 1.00 94.00 91 LEU A C 1
ATOM 764 O O . LEU A 1 91 ? -0.843 13.730 8.596 1.00 94.00 91 LEU A O 1
ATOM 768 N N . LEU A 1 92 ? -1.441 11.686 7.864 1.00 94.88 92 LEU A N 1
ATOM 769 C CA . LEU A 1 92 ? -1.113 10.943 9.077 1.00 94.88 92 LEU A CA 1
ATOM 770 C C . LEU A 1 92 ? 0.302 10.366 9.011 1.00 94.88 92 LEU A C 1
ATOM 772 O O . LEU A 1 92 ? 1.020 10.344 10.008 1.00 94.88 92 LEU A O 1
ATOM 776 N N . TRP A 1 93 ? 0.695 9.863 7.841 1.00 95.94 93 TRP A N 1
ATOM 777 C CA . TRP A 1 93 ? 1.981 9.201 7.654 1.00 95.94 93 TRP A CA 1
ATOM 778 C C . TRP A 1 93 ? 2.481 9.354 6.222 1.00 95.94 93 TRP A C 1
ATOM 780 O O . TRP A 1 93 ? 1.695 9.247 5.283 1.00 95.94 93 TRP A O 1
ATO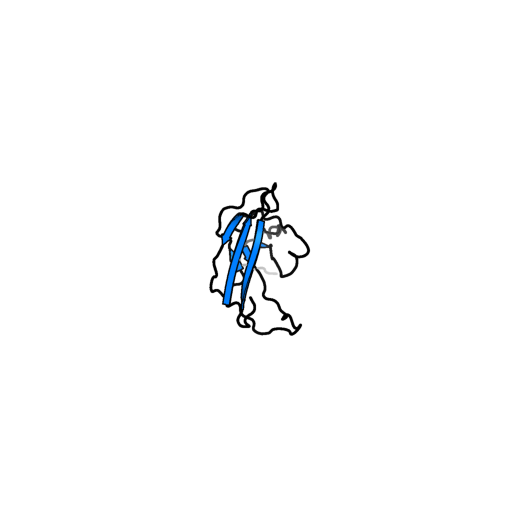M 790 N N . ASP A 1 94 ? 3.784 9.575 6.069 1.00 96.69 94 ASP A N 1
ATOM 791 C CA . ASP A 1 94 ? 4.500 9.625 4.796 1.00 96.69 94 ASP A CA 1
ATOM 792 C C . ASP A 1 94 ? 5.833 8.893 4.978 1.00 96.69 94 ASP A C 1
ATOM 794 O O . ASP A 1 94 ? 6.577 9.189 5.914 1.00 96.69 94 ASP A O 1
ATOM 798 N N . THR A 1 95 ? 6.133 7.922 4.117 1.00 95.19 95 THR A N 1
ATOM 799 C CA . THR A 1 95 ? 7.429 7.224 4.153 1.00 95.19 95 THR A CA 1
ATOM 800 C C . THR A 1 95 ? 8.569 8.051 3.567 1.00 95.19 95 THR A C 1
ATOM 802 O O . THR A 1 95 ? 9.710 7.603 3.629 1.00 95.19 95 THR A O 1
ATOM 805 N N . GLU A 1 96 ? 8.268 9.191 2.936 1.00 95.94 96 GLU A N 1
ATOM 806 C CA . GLU A 1 96 ? 9.117 9.837 1.932 1.00 95.94 96 GLU A CA 1
ATOM 807 C C . GLU A 1 96 ? 9.468 8.874 0.772 1.00 95.94 96 GLU A C 1
ATOM 809 O O . GLU A 1 96 ? 9.218 7.658 0.841 1.00 95.94 96 GLU A O 1
ATOM 814 N N . PRO A 1 97 ? 9.999 9.377 -0.356 1.00 94.81 97 PRO A N 1
ATOM 815 C CA . PRO A 1 97 ? 10.547 8.516 -1.395 1.00 94.81 97 PRO A CA 1
ATOM 816 C C . PRO A 1 97 ? 11.678 7.641 -0.835 1.00 94.81 97 PRO A C 1
ATOM 818 O O . PRO A 1 97 ? 12.750 8.130 -0.480 1.00 94.81 97 PRO A O 1
ATOM 821 N N . THR A 1 98 ? 11.433 6.336 -0.766 1.00 95.31 98 THR A N 1
ATOM 822 C CA . THR A 1 98 ? 12.345 5.346 -0.187 1.00 95.31 98 THR A CA 1
ATOM 823 C C . THR A 1 98 ? 12.862 4.411 -1.273 1.00 95.31 98 THR A C 1
ATOM 825 O O . THR A 1 98 ? 12.082 3.709 -1.916 1.00 95.31 98 THR A O 1
ATOM 828 N N . SER A 1 99 ? 14.183 4.364 -1.462 1.00 96.00 99 SER A N 1
ATOM 829 C CA . SER A 1 99 ? 14.836 3.415 -2.373 1.00 96.00 99 SER A CA 1
ATOM 830 C C . SER A 1 99 ? 14.735 1.991 -1.830 1.00 96.00 99 SER A C 1
ATOM 832 O O . SER A 1 99 ? 15.320 1.673 -0.796 1.00 96.00 99 SER A O 1
ATOM 834 N N . SER A 1 100 ? 13.986 1.133 -2.518 1.00 94.06 100 SER A N 1
ATOM 835 C CA . SER A 1 100 ? 13.759 -0.256 -2.123 1.00 94.06 100 SER A CA 1
ATOM 836 C C . SER A 1 100 ? 13.116 -1.050 -3.256 1.00 94.06 100 SER A C 1
ATOM 838 O O . SER A 1 100 ? 12.218 -0.561 -3.947 1.00 94.06 100 SER A O 1
ATOM 840 N N . SER A 1 101 ? 13.524 -2.311 -3.393 1.00 92.12 101 SER A N 1
ATOM 841 C CA . SER A 1 101 ? 12.891 -3.286 -4.283 1.00 92.12 101 SER A CA 1
ATOM 842 C C . SER A 1 101 ? 11.728 -4.041 -3.636 1.00 92.12 101 SER A C 1
ATOM 844 O O . SER A 1 101 ? 11.051 -4.809 -4.318 1.00 92.12 101 SER A O 1
ATOM 846 N N . PHE A 1 102 ? 11.480 -3.849 -2.337 1.00 91.38 102 PHE A N 1
ATOM 847 C CA . PHE A 1 102 ? 10.399 -4.532 -1.632 1.00 91.38 102 PHE A CA 1
ATOM 848 C C . PHE A 1 102 ? 9.044 -3.886 -1.916 1.00 91.38 102 PHE A C 1
ATOM 850 O O . PHE A 1 102 ? 8.879 -2.679 -1.754 1.00 91.38 102 PHE A O 1
ATOM 857 N N . SER A 1 103 ? 8.052 -4.707 -2.257 1.00 89.94 103 SER A N 1
ATOM 858 C CA . SER A 1 103 ? 6.658 -4.293 -2.454 1.00 89.94 103 SER A CA 1
ATOM 859 C C . SER A 1 103 ? 5.775 -4.578 -1.231 1.00 89.94 103 SER A C 1
ATOM 861 O O . SER A 1 103 ? 4.580 -4.857 -1.346 1.00 89.94 103 SER A O 1
ATOM 863 N N . THR A 1 104 ? 6.394 -4.575 -0.049 1.00 92.75 104 THR A N 1
ATOM 864 C CA . THR A 1 104 ? 5.746 -4.794 1.243 1.00 92.75 104 THR A CA 1
ATOM 865 C C . THR A 1 104 ? 6.401 -3.924 2.305 1.00 92.75 104 THR A C 1
ATOM 867 O O . THR A 1 104 ? 7.628 -3.844 2.378 1.00 92.75 104 THR A O 1
ATOM 870 N N . VAL A 1 105 ? 5.588 -3.268 3.129 1.00 92.38 105 VAL A N 1
ATOM 871 C CA . VAL A 1 105 ? 6.031 -2.334 4.169 1.00 92.38 105 VAL A CA 1
ATOM 872 C C . VAL A 1 105 ? 5.118 -2.464 5.377 1.00 92.38 105 VAL A C 1
ATOM 874 O O . VAL A 1 105 ? 3.896 -2.468 5.243 1.00 92.38 105 VAL A O 1
ATOM 877 N N . GLN A 1 106 ? 5.700 -2.547 6.571 1.00 93.44 106 GLN A N 1
ATOM 878 C CA . GLN A 1 106 ? 4.925 -2.445 7.800 1.00 93.44 106 GLN A CA 1
ATOM 879 C C . GLN A 1 106 ? 4.634 -0.978 8.113 1.00 93.44 106 GLN A C 1
ATOM 881 O O . GLN A 1 106 ? 5.539 -0.141 8.094 1.00 93.44 106 GLN A O 1
ATOM 886 N N . TYR A 1 107 ? 3.374 -0.669 8.409 1.00 91.88 107 TYR A N 1
ATOM 887 C CA . TYR A 1 107 ? 2.988 0.652 8.876 1.00 91.88 107 TYR A CA 1
ATOM 888 C C . TYR A 1 107 ? 3.720 0.993 10.179 1.00 91.88 107 TYR A C 1
ATOM 890 O O . TYR A 1 107 ? 3.646 0.242 11.152 1.00 91.88 107 TYR A O 1
ATOM 898 N N . ASN A 1 108 ? 4.408 2.135 10.183 1.00 95.06 108 ASN A N 1
ATOM 899 C CA . ASN A 1 108 ? 5.166 2.639 11.330 1.00 95.06 108 ASN A CA 1
ATOM 900 C C . ASN A 1 108 ? 4.826 4.110 11.633 1.00 95.06 108 ASN A C 1
ATOM 902 O O . ASN A 1 108 ? 5.674 4.879 12.085 1.00 95.06 108 ASN A O 1
ATOM 906 N N . GLY A 1 109 ? 3.608 4.528 11.283 1.00 93.25 109 GLY A N 1
ATOM 907 C CA . GLY A 1 109 ? 3.095 5.856 11.598 1.00 93.25 109 GLY A CA 1
ATOM 908 C C . GLY A 1 109 ? 2.331 5.895 12.928 1.00 93.25 109 GLY A C 1
ATOM 909 O O . GLY A 1 109 ? 2.362 4.932 13.700 1.00 93.25 109 GLY A O 1
ATOM 910 N N . PRO A 1 110 ? 1.646 7.014 13.213 1.00 94.06 110 PRO A N 1
ATOM 911 C CA . PRO A 1 110 ? 0.783 7.153 14.383 1.00 94.06 110 PRO A CA 1
ATOM 912 C C . PRO A 1 110 ? -0.333 6.098 14.452 1.00 94.06 110 PRO A C 1
ATOM 914 O O . PRO A 1 110 ? -0.864 5.657 13.444 1.00 94.06 110 PRO A O 1
ATOM 917 N N . MET A 1 111 ? -0.749 5.725 15.659 1.00 90.69 111 MET A N 1
ATOM 918 C CA . MET A 1 111 ? -1.819 4.742 15.861 1.00 90.69 111 MET A CA 1
ATOM 919 C C . MET A 1 111 ? -3.134 5.171 15.183 1.00 90.69 111 MET A C 1
ATOM 921 O O . MET A 1 111 ? -3.588 6.300 15.373 1.00 90.69 111 MET A O 1
ATOM 925 N N . PHE A 1 112 ? -3.771 4.257 14.442 1.00 87.62 112 PHE A N 1
ATOM 926 C CA . PHE A 1 112 ? -5.105 4.495 13.889 1.00 87.62 112 PHE A CA 1
ATOM 927 C C . PHE A 1 112 ? -6.138 4.654 15.004 1.00 87.62 112 PHE A C 1
ATOM 929 O O . PHE A 1 112 ? -6.200 3.847 15.935 1.00 87.62 112 PHE A O 1
ATOM 936 N N . ALA A 1 113 ? -6.968 5.683 14.880 1.00 87.31 113 ALA A N 1
ATOM 937 C CA . ALA A 1 113 ? -8.137 5.869 15.714 1.00 87.31 113 ALA A CA 1
ATOM 938 C C . ALA A 1 113 ? -9.264 4.931 15.261 1.00 87.31 113 ALA A C 1
ATOM 940 O O . ALA A 1 113 ? -9.416 4.616 14.078 1.00 87.31 113 ALA A O 1
ATOM 941 N N . THR A 1 114 ? -10.064 4.487 16.225 1.00 86.06 114 THR A N 1
ATOM 942 C CA . THR A 1 114 ? -11.235 3.650 15.969 1.00 86.06 114 THR A CA 1
ATOM 943 C C . THR A 1 114 ? -12.329 4.448 15.263 1.00 86.06 114 THR A C 1
ATOM 945 O O . THR A 1 114 ? -12.446 5.660 15.452 1.00 86.06 114 THR A O 1
ATOM 948 N N . ASP A 1 115 ? -13.139 3.759 14.454 1.00 84.31 115 ASP A N 1
ATOM 949 C CA . ASP A 1 115 ? -14.275 4.350 13.727 1.00 84.31 115 ASP A CA 1
ATOM 950 C C . ASP A 1 115 ? -13.883 5.543 12.825 1.00 84.31 115 ASP A C 1
ATOM 952 O O . ASP A 1 115 ? -14.599 6.536 12.673 1.00 84.31 115 ASP A O 1
ATOM 956 N N . ARG A 1 116 ? -12.685 5.459 12.232 1.00 85.38 116 ARG A N 1
ATOM 957 C CA . ARG A 1 116 ? -12.159 6.425 11.262 1.00 85.38 116 ARG A CA 1
ATOM 958 C C . ARG A 1 116 ? -11.933 5.779 9.908 1.00 85.38 116 ARG A C 1
ATOM 960 O O . ARG A 1 116 ? -11.677 4.581 9.799 1.00 85.38 116 ARG A O 1
ATOM 967 N N . ARG A 1 117 ? -12.011 6.608 8.867 1.00 87.00 117 ARG A N 1
ATOM 968 C CA . ARG A 1 117 ? -11.657 6.229 7.500 1.00 87.00 117 ARG A CA 1
ATOM 969 C C . ARG A 1 117 ? -10.289 6.788 7.160 1.00 87.00 117 ARG A C 1
ATOM 971 O O . ARG A 1 117 ? -9.984 7.935 7.482 1.00 87.00 117 ARG A O 1
ATOM 978 N N . TYR A 1 118 ? -9.507 5.980 6.462 1.00 87.62 118 TYR A N 1
ATOM 979 C CA . TYR A 1 118 ? -8.173 6.344 6.016 1.00 87.62 118 TYR A CA 1
ATOM 980 C C . TYR A 1 118 ? -8.052 6.143 4.513 1.00 87.62 118 TYR A C 1
ATOM 982 O O . TYR A 1 118 ? -8.615 5.200 3.960 1.00 87.62 118 TYR A O 1
ATOM 990 N N . GLU A 1 119 ? -7.296 7.018 3.863 1.00 88.31 119 GLU A N 1
ATOM 991 C CA . GLU A 1 119 ? -6.911 6.866 2.465 1.00 88.31 119 GLU A CA 1
ATOM 992 C C . GLU A 1 119 ? -5.451 6.506 2.358 1.00 88.31 119 GLU A C 1
ATOM 994 O O . GLU A 1 119 ? -4.589 7.165 2.938 1.00 88.31 119 GLU A O 1
ATOM 999 N N . LEU A 1 120 ? -5.181 5.479 1.564 1.00 88.62 120 LEU A N 1
ATOM 1000 C CA . LEU A 1 120 ? -3.840 5.045 1.242 1.00 88.62 120 LEU A CA 1
ATOM 1001 C C . LEU A 1 120 ? -3.495 5.496 -0.173 1.00 88.62 120 LEU A C 1
ATOM 1003 O O . LEU A 1 120 ? -4.144 5.116 -1.144 1.00 88.62 120 LEU A O 1
ATOM 1007 N N . HIS A 1 121 ? -2.443 6.296 -0.280 1.00 89.12 121 HIS A N 1
ATOM 1008 C CA . HIS A 1 121 ? -1.858 6.720 -1.540 1.00 89.12 121 HIS A CA 1
ATOM 1009 C C . HIS A 1 121 ? -0.506 6.030 -1.682 1.00 89.12 121 HIS A C 1
ATOM 1011 O O . HIS A 1 121 ? 0.409 6.270 -0.897 1.00 89.12 121 HIS A O 1
ATOM 1017 N N . LEU A 1 122 ? -0.377 5.185 -2.699 1.00 88.81 122 LEU A N 1
ATOM 1018 C CA . LEU A 1 122 ? 0.864 4.500 -3.032 1.00 88.81 122 LEU A CA 1
ATOM 1019 C C . LEU A 1 122 ? 1.408 5.049 -4.349 1.00 88.81 122 LEU A C 1
ATOM 1021 O O . LEU A 1 122 ? 0.688 5.126 -5.346 1.00 88.81 122 LEU A O 1
ATOM 1025 N N . ARG A 1 123 ? 2.698 5.371 -4.353 1.00 88.56 123 ARG A N 1
ATOM 1026 C CA . ARG A 1 123 ? 3.498 5.614 -5.552 1.00 88.56 123 ARG A CA 1
ATOM 1027 C C . ARG A 1 123 ? 4.696 4.672 -5.538 1.00 88.56 123 ARG A C 1
ATOM 1029 O O . ARG A 1 123 ? 5.269 4.428 -4.478 1.00 88.56 123 ARG A O 1
ATOM 1036 N N . TYR A 1 124 ? 5.104 4.178 -6.699 1.00 88.19 124 TYR A N 1
ATOM 1037 C CA . TYR A 1 124 ? 6.340 3.415 -6.849 1.00 88.19 124 TYR A CA 1
ATOM 1038 C C . TYR A 1 124 ? 7.080 3.861 -8.106 1.00 88.19 124 TYR A C 1
ATOM 1040 O O . TYR A 1 124 ? 6.492 4.416 -9.026 1.00 88.19 124 TYR A O 1
ATOM 1048 N N . TRP A 1 125 ? 8.387 3.635 -8.124 1.00 87.25 125 TRP A N 1
ATOM 1049 C CA . TRP A 1 125 ? 9.237 3.879 -9.281 1.00 87.25 125 TRP A CA 1
ATOM 1050 C C . TRP A 1 125 ? 9.810 2.549 -9.730 1.00 87.25 125 TRP A C 1
ATOM 1052 O O . TRP A 1 125 ? 10.340 1.803 -8.902 1.00 87.25 125 TRP A O 1
ATOM 1062 N N . SER A 1 126 ? 9.725 2.260 -11.021 1.00 85.94 126 SER A N 1
ATOM 1063 C CA . SER A 1 126 ? 10.256 1.033 -11.610 1.00 85.94 126 SER A CA 1
ATOM 1064 C C . SER A 1 126 ? 11.343 1.296 -12.652 1.00 85.94 126 SER A C 1
ATOM 1066 O O . SER A 1 126 ? 11.526 2.416 -13.132 1.00 85.94 126 SER A O 1
ATOM 1068 N N . SER A 1 127 ? 12.087 0.240 -12.985 1.00 83.44 127 SER A N 1
ATOM 1069 C CA . SER A 1 127 ? 13.212 0.247 -13.933 1.00 83.44 127 SER A CA 1
ATOM 1070 C C . SER A 1 127 ? 12.864 0.726 -15.348 1.00 83.44 127 SER A C 1
ATOM 1072 O O . SER A 1 127 ? 13.742 1.170 -16.082 1.00 83.44 127 SER A O 1
ATOM 1074 N N . ASP A 1 128 ? 11.595 0.662 -15.732 1.00 76.69 128 ASP A N 1
ATOM 1075 C CA . ASP A 1 128 ? 11.058 1.073 -17.032 1.00 76.69 128 ASP A CA 1
ATOM 1076 C C . ASP A 1 128 ? 10.575 2.536 -17.074 1.00 76.69 128 ASP A C 1
ATOM 1078 O O . ASP A 1 128 ? 10.072 2.999 -18.098 1.00 76.69 128 ASP A O 1
ATOM 1082 N N . GLY A 1 129 ? 10.727 3.276 -15.973 1.00 64.69 129 GLY A N 1
ATOM 1083 C CA . GLY A 1 129 ? 10.324 4.675 -15.877 1.00 64.69 129 GLY A CA 1
ATOM 1084 C C . GLY A 1 129 ? 8.837 4.900 -15.590 1.00 64.69 129 GLY A C 1
ATOM 1085 O O . GLY A 1 129 ? 8.404 6.057 -15.634 1.00 64.69 129 GLY A O 1
ATOM 1086 N N . MET A 1 130 ? 8.060 3.854 -15.270 1.00 59.59 130 MET A N 1
ATOM 1087 C CA . MET A 1 130 ? 6.720 4.052 -14.708 1.00 59.59 130 MET A CA 1
ATOM 1088 C C . MET A 1 130 ? 6.800 4.668 -13.303 1.00 59.59 130 MET A C 1
ATOM 1090 O O . MET A 1 130 ? 7.733 4.412 -12.535 1.00 59.59 130 MET A O 1
ATOM 1094 N N . LYS A 1 131 ? 5.836 5.550 -13.022 1.00 55.06 131 LYS A N 1
ATOM 1095 C CA . LYS A 1 131 ? 5.668 6.330 -11.789 1.00 55.06 131 LYS A CA 1
ATOM 1096 C C . LYS A 1 131 ? 4.267 6.126 -11.235 1.00 55.06 131 LYS A C 1
ATOM 1098 O O . LYS A 1 131 ? 3.343 5.994 -12.070 1.00 55.06 131 LYS A O 1
#

Secondary structure (DSSP, 8-state):
--------------------------GGG----SS-TTT-S------SSPEEE----SB-TTSPBPPS--EEEEEEEEEEE-TT-TT--EEEEE--SEE-S-SEEE--SSPPPTT-EEEEEEEEEETT---

Solvent-accessible surface area (backbone atoms only — not comparable to full-atom values): 8894 Å² total; per-residue (Å²): 136,89,88,86,91,89,83,91,77,87,77,91,71,81,86,73,77,83,70,74,81,68,86,66,82,53,90,84,70,74,70,69,62,92,72,48,74,90,77,44,87,74,81,92,77,96,61,72,57,49,74,49,58,60,72,81,75,61,52,44,101,83,74,44,74,57,75,92,76,42,50,51,23,36,29,47,37,34,27,40,35,52,95,88,40,88,89,49,69,46,82,61,35,69,67,51,87,37,81,39,67,69,56,61,46,69,54,82,58,70,74,72,66,83,100,62,48,72,46,80,48,80,46,47,34,35,76,85,70,55,106

Mean predicted aligned error: 14.89 Å

pLDDT: mean 71.5, std 20.58, range [30.59, 96.69]

Sequence (131 aa):
MLKIFFGLLWLLGDIVPWYLASNTIRPTDVRIEYWLLKQYNDVVIDTHTPIISWSLPAFANNNHQQRDIQQMAYQIKIYERPTHDTNISILLWDTEPTSSSFSTVQYNGPMFATDRRYELHLRYWSSDGMK

Foldseek 3Di:
DDDDDDDDDDDPDDPDPPPDPPPPPDPVVDDPPADDCVPDVDDDDPDQWDKQFYDDDQADPVRDGDPPKFWQWKKKWKWWADPVDNVDTHTFDIPPTGGDRGRMDIDDTDGDDPPTDMDIDMDIAIPVGGD

Organism: NCBI:txid392030

Nearest PDB structures (foldseek):
  6i60-assembly1_A  TM=7.986E-01  e=6.217E-04  Dictyoglomus thermophilum H-6-12
  6i60-assembly2_B  TM=7.976E-01  e=6.692E-03  Dictyoglomus thermophilum H-6-12
  4v7q-assembly1_BM  TM=4.022E-01  e=1.424E+00  Simian rotavirus A strain RRV
  4v7q-assembly1_BI  TM=4.022E-01  e=1.424E+00  Simian rotavirus A strain RRV
  3fmg-assembly1_A  TM=4.022E-01  e=1.505E+00  Simian rotavirus

Radius of gyration: 26.0 Å; Cα contacts (8 Å, |Δi|>4): 150; chains: 1; bounding box: 33×96×50 Å

InterPro domains:
  IPR013783 Immunoglobulin-like fold [G3DSA:2.60.40.10] (23-131)
  IPR061277 Rha78A-like, N-terminal immunoglobulin domain [PF25788] (39-129)